Protein AF-X0X621-F1 (afdb_monomer_lite)

Foldseek 3Di:
DDQADFPVPDPPQDPVNSVVCVVVVNGTNVSVVVPDPPDDD

Secondary structure (DSSP, 8-state):
--TTSBGGGSTT--HHHHHHHHHTT--BHHHHHT---S---

Sequence (41 aa):
MNLSTPIEQIPGIGPVFQKKLKRLGIKTINDVLFHFPHRYE

Structure (mmCIF, N/CA/C/O backbone):
data_AF-X0X621-F1
#
_entry.id   AF-X0X621-F1
#
loop_
_atom_site.group_PDB
_atom_site.id
_atom_site.type_symbol
_atom_site.label_atom_id
_atom_site.label_alt_id
_atom_site.label_comp_id
_atom_site.label_asym_id
_atom_site.label_entity_id
_atom_site.label_seq_id
_atom_site.pdbx_PDB_ins_code
_atom_site.Cartn_x
_atom_site.Cartn_y
_atom_site.Cartn_z
_atom_site.occupancy
_atom_site.B_iso_or_equiv
_atom_site.auth_seq_id
_atom_site.auth_comp_id
_atom_site.auth_asym_id
_atom_site.auth_atom_id
_atom_site.pdbx_PDB_model_num
ATOM 1 N N . MET A 1 1 ? -6.672 -17.622 7.456 1.00 54.94 1 MET A N 1
ATOM 2 C CA . MET A 1 1 ? -6.481 -16.193 7.120 1.00 54.94 1 MET A CA 1
ATOM 3 C C . MET A 1 1 ? -7.737 -15.725 6.404 1.00 54.94 1 MET A C 1
ATOM 5 O O . MET A 1 1 ? -8.141 -16.397 5.467 1.00 54.94 1 MET A O 1
ATOM 9 N N . ASN A 1 2 ? -8.392 -14.663 6.880 1.00 70.50 2 ASN A N 1
ATOM 10 C CA . ASN A 1 2 ? -9.647 -14.173 6.299 1.00 70.50 2 ASN A CA 1
ATOM 11 C C . ASN A 1 2 ? -9.361 -13.153 5.190 1.00 70.50 2 ASN A C 1
ATOM 13 O O . ASN A 1 2 ? -8.526 -12.270 5.354 1.00 70.50 2 ASN A O 1
ATOM 17 N N . LEU A 1 3 ? -10.092 -13.231 4.078 1.00 69.44 3 LEU A N 1
ATOM 18 C CA . LEU A 1 3 ? -9.950 -12.312 2.935 1.00 69.44 3 LEU A CA 1
ATOM 19 C C . LEU A 1 3 ? -10.359 -10.866 3.267 1.00 69.44 3 LEU A C 1
ATOM 21 O O . LEU A 1 3 ? -9.982 -9.926 2.572 1.00 69.44 3 LEU A O 1
ATOM 25 N N . SER A 1 4 ? -11.095 -10.692 4.366 1.00 75.50 4 SER A N 1
ATOM 26 C CA . SER A 1 4 ? -11.535 -9.396 4.879 1.00 75.50 4 SER A CA 1
ATOM 27 C C . SER A 1 4 ? -10.497 -8.705 5.770 1.00 75.50 4 SER A C 1
ATOM 29 O O . SER A 1 4 ? -10.774 -7.628 6.298 1.00 75.50 4 SER A O 1
ATOM 31 N N . THR A 1 5 ? -9.322 -9.310 5.988 1.00 82.19 5 THR A N 1
ATOM 32 C CA . THR A 1 5 ? -8.272 -8.687 6.797 1.00 82.19 5 THR A CA 1
ATOM 33 C C . THR A 1 5 ? -7.734 -7.439 6.080 1.00 82.19 5 THR A C 1
ATOM 35 O O . THR A 1 5 ? -7.443 -7.498 4.878 1.00 82.19 5 THR A O 1
ATOM 38 N N . PRO A 1 6 ? -7.609 -6.302 6.788 1.00 83.69 6 PRO A N 1
ATOM 39 C CA . PRO A 1 6 ? -7.059 -5.089 6.209 1.00 83.69 6 PRO A CA 1
ATOM 40 C C . PRO A 1 6 ? -5.581 -5.273 5.865 1.00 83.69 6 PRO A C 1
ATOM 42 O O . PRO A 1 6 ? -4.811 -5.854 6.633 1.00 83.69 6 PRO A O 1
ATOM 45 N N . ILE A 1 7 ? -5.174 -4.716 4.725 1.00 82.44 7 ILE A N 1
ATOM 46 C CA . ILE A 1 7 ? -3.779 -4.725 4.248 1.00 82.44 7 ILE A CA 1
ATOM 47 C C . ILE A 1 7 ? -2.791 -4.093 5.241 1.00 82.44 7 ILE A C 1
ATOM 49 O O . ILE A 1 7 ? -1.603 -4.398 5.215 1.00 82.44 7 ILE A O 1
ATOM 53 N N . GLU A 1 8 ? -3.284 -3.232 6.134 1.00 80.25 8 GLU A N 1
ATOM 54 C CA . GLU A 1 8 ? -2.495 -2.571 7.176 1.00 80.25 8 GLU A CA 1
ATOM 55 C C . GLU A 1 8 ? -1.991 -3.557 8.245 1.00 80.25 8 GLU A C 1
ATOM 57 O O . GLU A 1 8 ? -0.971 -3.310 8.885 1.00 80.25 8 GLU A O 1
ATOM 62 N N . GLN A 1 9 ? -2.673 -4.695 8.407 1.00 81.44 9 GLN A N 1
ATOM 63 C CA . GLN A 1 9 ? -2.363 -5.714 9.410 1.00 81.44 9 GLN A CA 1
ATOM 64 C C . GLN A 1 9 ? -1.496 -6.856 8.850 1.00 81.44 9 GLN A C 1
ATOM 66 O O . GLN A 1 9 ? -1.210 -7.821 9.560 1.00 81.44 9 GLN A O 1
ATOM 71 N N . ILE A 1 10 ? -1.099 -6.778 7.574 1.00 81.44 10 ILE A N 1
ATOM 72 C CA . ILE A 1 10 ? -0.323 -7.828 6.915 1.00 81.44 10 ILE A CA 1
ATOM 73 C C . ILE A 1 10 ? 1.164 -7.639 7.232 1.00 81.44 10 ILE A C 1
ATOM 75 O O . ILE A 1 10 ? 1.754 -6.628 6.829 1.00 81.44 10 ILE A O 1
ATOM 79 N N . PRO A 1 11 ? 1.801 -8.613 7.907 1.00 78.19 11 PRO A N 1
ATOM 80 C CA . PRO A 1 11 ? 3.237 -8.574 8.128 1.00 78.19 11 PRO A CA 1
ATOM 81 C C . PRO A 1 11 ? 3.958 -8.648 6.775 1.00 78.19 11 PRO A C 1
ATOM 83 O O . PRO A 1 11 ? 3.743 -9.575 5.998 1.00 78.19 11 PRO A O 1
ATOM 86 N N . GLY A 1 12 ? 4.782 -7.639 6.479 1.00 80.62 12 GLY A N 1
ATOM 87 C CA . GLY A 1 12 ? 5.502 -7.500 5.205 1.00 80.62 12 GLY A CA 1
ATOM 88 C C . GLY A 1 12 ? 5.039 -6.331 4.329 1.00 80.62 12 GLY A C 1
ATOM 89 O O . GLY A 1 12 ? 5.792 -5.899 3.456 1.00 80.62 12 GLY A O 1
ATOM 90 N N . ILE A 1 13 ? 3.863 -5.743 4.587 1.00 82.19 13 ILE A N 1
ATOM 91 C CA . ILE A 1 13 ? 3.426 -4.520 3.896 1.00 82.19 13 ILE A CA 1
ATOM 92 C C . ILE A 1 13 ? 3.841 -3.300 4.718 1.00 82.19 13 ILE A C 1
ATOM 94 O O . ILE A 1 13 ? 3.194 -2.931 5.697 1.00 82.19 13 ILE A O 1
ATOM 98 N N . GLY A 1 14 ? 4.926 -2.650 4.296 1.00 85.62 14 GLY A N 1
ATOM 99 C CA . GLY A 1 14 ? 5.408 -1.424 4.930 1.00 85.62 14 GLY A CA 1
ATOM 100 C C . GLY A 1 14 ? 4.439 -0.235 4.785 1.00 85.62 14 GLY A C 1
ATOM 101 O O . GLY A 1 14 ? 3.616 -0.201 3.864 1.00 85.62 14 GLY A O 1
ATOM 102 N N . PRO A 1 15 ? 4.578 0.807 5.625 1.00 85.25 15 PRO A N 1
ATOM 103 C CA . PRO A 1 15 ? 3.659 1.954 5.673 1.00 85.25 15 PRO A CA 1
ATOM 104 C C . PRO A 1 15 ? 3.561 2.726 4.345 1.00 85.25 15 PRO A C 1
ATOM 106 O O . PRO A 1 15 ? 2.526 3.311 4.019 1.00 85.25 15 PRO A O 1
ATOM 109 N N . VAL A 1 16 ? 4.623 2.700 3.535 1.00 87.56 16 VAL A N 1
ATOM 110 C CA . VAL A 1 16 ? 4.639 3.302 2.192 1.00 87.56 16 VAL A CA 1
ATOM 111 C C . VAL A 1 16 ? 3.704 2.555 1.237 1.00 87.56 16 VAL A C 1
ATOM 113 O O . VAL A 1 16 ? 2.929 3.185 0.512 1.00 87.56 16 VAL A O 1
ATOM 116 N N . PHE A 1 17 ? 3.739 1.220 1.256 1.00 85.12 17 PHE A N 1
ATOM 117 C CA . PHE A 1 17 ? 2.843 0.392 0.452 1.00 85.12 17 PHE A CA 1
ATOM 118 C C . PHE A 1 17 ? 1.399 0.509 0.934 1.00 85.12 17 PHE A C 1
ATOM 120 O O . PHE A 1 17 ? 0.509 0.650 0.101 1.00 85.12 17 PHE A O 1
ATOM 127 N N . GLN A 1 18 ? 1.167 0.567 2.250 1.00 84.75 18 GLN A N 1
ATOM 128 C CA . GLN A 1 18 ? -0.170 0.801 2.808 1.00 84.75 18 GLN A CA 1
ATOM 129 C C . GLN A 1 18 ? -0.768 2.118 2.295 1.00 84.75 18 GLN A C 1
ATOM 131 O O . GLN A 1 18 ? -1.891 2.129 1.798 1.00 84.75 18 GLN A O 1
ATOM 136 N N . LYS A 1 19 ? -0.001 3.220 2.306 1.00 87.19 19 LYS A N 1
ATOM 137 C CA . LYS A 1 19 ? -0.446 4.499 1.721 1.00 87.19 19 LYS A CA 1
ATOM 138 C C . LYS A 1 19 ? -0.754 4.392 0.226 1.00 87.19 19 LYS A C 1
ATOM 140 O O . LYS A 1 19 ? -1.761 4.944 -0.213 1.00 87.19 19 LYS A O 1
ATOM 145 N N . LYS A 1 20 ? 0.090 3.715 -0.562 1.00 87.31 20 LYS A N 1
ATOM 146 C CA . LYS A 1 20 ? -0.151 3.518 -2.004 1.00 87.31 20 LYS A CA 1
ATOM 147 C 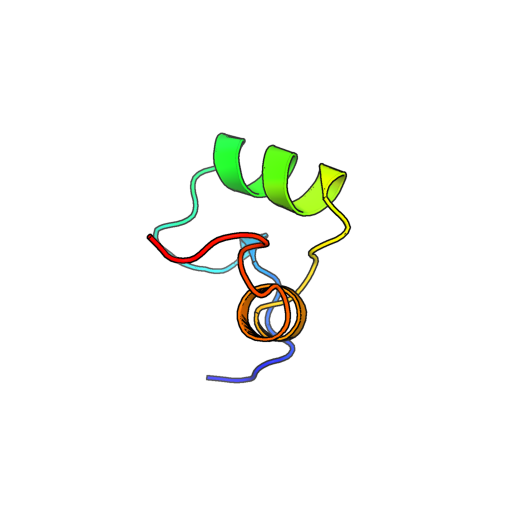C . LYS A 1 20 ? -1.421 2.707 -2.261 1.00 87.31 20 LYS A C 1
ATOM 149 O O . LYS A 1 20 ? -2.267 3.165 -3.020 1.00 87.31 20 LYS A O 1
ATOM 154 N N . LEU A 1 21 ? -1.578 1.563 -1.599 1.00 85.75 21 LEU A N 1
ATOM 155 C CA . LEU A 1 21 ? -2.745 0.690 -1.741 1.00 85.75 21 LEU A CA 1
ATOM 156 C C . LEU A 1 21 ? -4.037 1.410 -1.322 1.00 85.75 21 LEU A C 1
ATO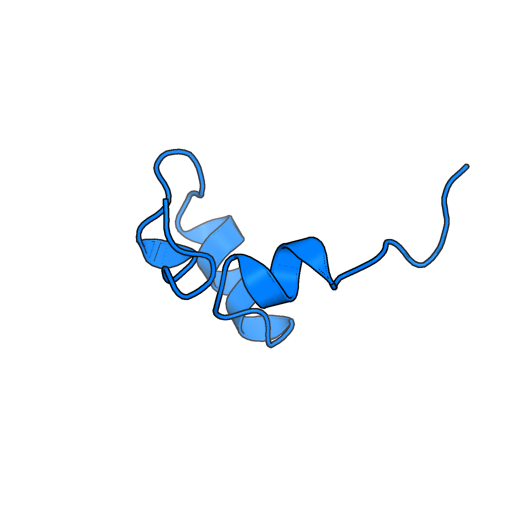M 158 O O . LEU A 1 21 ? -5.026 1.374 -2.048 1.00 85.75 21 LEU A O 1
ATOM 162 N N . LYS A 1 22 ? -3.990 2.189 -0.234 1.00 84.75 22 LYS A N 1
ATOM 163 C CA . LYS A 1 22 ? -5.114 3.020 0.228 1.00 84.75 22 LYS A CA 1
ATOM 164 C C . LYS A 1 22 ? -5.502 4.100 -0.788 1.00 84.75 22 LYS A C 1
ATOM 166 O O . LYS A 1 22 ? -6.687 4.358 -0.972 1.00 84.75 22 LYS A O 1
ATOM 171 N N . ARG A 1 23 ? -4.525 4.699 -1.487 1.00 87.06 23 ARG A N 1
ATOM 172 C CA . ARG A 1 23 ? -4.773 5.634 -2.607 1.00 87.06 23 ARG A CA 1
ATOM 173 C C . ARG A 1 23 ? -5.332 4.942 -3.852 1.00 87.06 23 ARG A C 1
ATOM 175 O O . ARG A 1 23 ? -6.088 5.570 -4.579 1.00 87.06 23 ARG A O 1
ATOM 182 N N . LEU A 1 24 ? -4.976 3.678 -4.077 1.00 83.38 24 LEU A N 1
ATOM 183 C CA . LEU A 1 24 ? -5.534 2.818 -5.128 1.00 83.38 24 LEU A CA 1
ATOM 184 C C . LEU A 1 24 ? -6.953 2.313 -4.807 1.00 83.38 24 LEU A C 1
ATOM 186 O O . LEU A 1 24 ? -7.565 1.672 -5.651 1.00 83.38 24 LEU A O 1
ATOM 190 N N . GLY A 1 25 ? -7.486 2.598 -3.612 1.00 84.69 25 GLY A N 1
ATOM 191 C CA . GLY A 1 25 ? -8.800 2.121 -3.169 1.00 84.69 25 GLY A CA 1
ATOM 192 C C . GLY A 1 25 ? -8.793 0.699 -2.603 1.00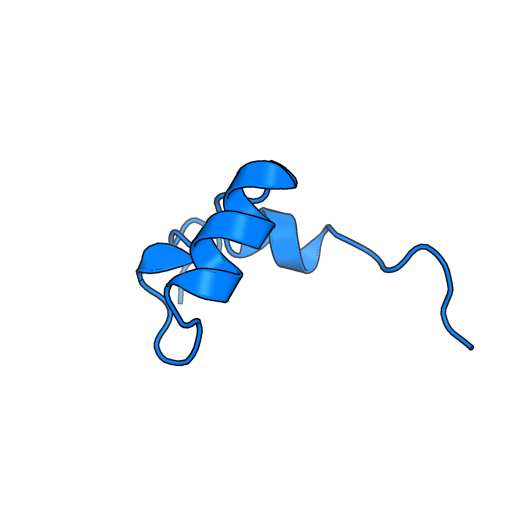 84.69 25 GLY A C 1
ATOM 193 O O . GLY A 1 25 ? -9.829 0.227 -2.145 1.00 84.69 25 GLY A O 1
ATOM 194 N N . ILE A 1 26 ? -7.630 0.050 -2.553 1.00 84.62 26 ILE A N 1
ATOM 195 C CA . ILE A 1 26 ? -7.457 -1.305 -2.038 1.00 84.62 26 ILE A CA 1
ATOM 196 C C . ILE A 1 26 ? -7.391 -1.235 -0.509 1.00 84.62 26 ILE A C 1
ATOM 198 O O . ILE A 1 26 ? -6.456 -0.661 0.058 1.00 84.62 26 ILE A O 1
ATOM 202 N N . LYS A 1 27 ? -8.387 -1.814 0.170 1.00 82.88 27 LYS A N 1
ATOM 203 C CA . LYS A 1 27 ? -8.478 -1.816 1.645 1.00 82.88 27 LYS A CA 1
ATOM 204 C C . LYS A 1 27 ? -8.247 -3.191 2.254 1.00 82.88 27 LYS A C 1
ATOM 206 O O . LYS A 1 27 ? -7.828 -3.293 3.407 1.00 82.88 27 LYS A O 1
ATOM 211 N N . THR A 1 28 ? -8.521 -4.243 1.494 1.00 87.56 28 THR A N 1
ATOM 212 C CA . THR A 1 28 ? -8.516 -5.622 1.983 1.00 87.56 28 THR A CA 1
ATOM 213 C C . THR A 1 28 ? -7.660 -6.522 1.108 1.00 87.56 28 THR A C 1
ATOM 215 O O . THR A 1 28 ? -7.328 -6.181 -0.026 1.00 87.56 28 THR A O 1
ATOM 218 N N . ILE A 1 29 ? -7.312 -7.694 1.639 1.00 84.00 29 ILE A N 1
ATOM 219 C CA . ILE A 1 29 ? -6.666 -8.768 0.868 1.00 84.00 29 ILE A CA 1
ATOM 220 C C . ILE A 1 29 ? -7.507 -9.138 -0.354 1.00 84.00 29 ILE A C 1
ATOM 222 O O . ILE A 1 29 ? -6.957 -9.391 -1.422 1.00 84.00 29 ILE A O 1
ATOM 226 N N . ASN A 1 30 ? -8.833 -9.124 -0.203 1.00 83.62 30 ASN A N 1
ATOM 227 C CA . ASN A 1 30 ? -9.763 -9.361 -1.294 1.00 83.62 30 ASN A CA 1
ATOM 228 C C . ASN A 1 30 ? -9.520 -8.390 -2.460 1.00 83.62 30 ASN A C 1
ATOM 230 O O . ASN A 1 30 ? -9.296 -8.833 -3.578 1.00 83.62 30 ASN A O 1
ATOM 234 N N . ASP A 1 31 ? -9.468 -7.081 -2.198 1.00 84.25 31 ASP A N 1
ATOM 235 C CA . ASP A 1 31 ? -9.183 -6.084 -3.240 1.00 84.25 31 ASP A CA 1
ATOM 236 C C . ASP A 1 31 ? -7.860 -6.346 -3.962 1.00 84.25 31 ASP A C 1
ATOM 238 O O . ASP A 1 31 ? -7.800 -6.194 -5.173 1.00 84.25 31 ASP A O 1
ATOM 242 N N . VAL A 1 32 ? -6.806 -6.757 -3.246 1.00 83.06 32 VAL A N 1
ATOM 243 C CA . VAL A 1 32 ? -5.504 -7.062 -3.869 1.00 83.06 32 VAL A CA 1
ATOM 244 C C . VAL A 1 32 ? -5.607 -8.286 -4.775 1.00 83.06 32 VAL A C 1
ATOM 246 O O . VAL A 1 32 ? -5.083 -8.267 -5.882 1.00 83.06 32 VAL A O 1
ATOM 249 N N . LEU A 1 33 ? -6.292 -9.339 -4.323 1.00 83.25 33 LEU A N 1
ATOM 250 C CA . LEU A 1 33 ? -6.482 -10.567 -5.101 1.00 83.25 33 LEU A CA 1
ATOM 251 C C . LEU A 1 33 ? -7.318 -10.338 -6.364 1.00 83.25 33 LEU A C 1
ATOM 253 O O . LEU A 1 33 ? -7.063 -10.975 -7.381 1.00 83.25 33 LEU A O 1
ATOM 257 N N . PHE A 1 34 ? -8.291 -9.429 -6.304 1.00 82.94 34 PHE A N 1
ATOM 258 C CA . PHE A 1 34 ? -9.112 -9.043 -7.453 1.00 82.94 34 PHE A CA 1
ATOM 259 C C . PHE A 1 34 ? -8.5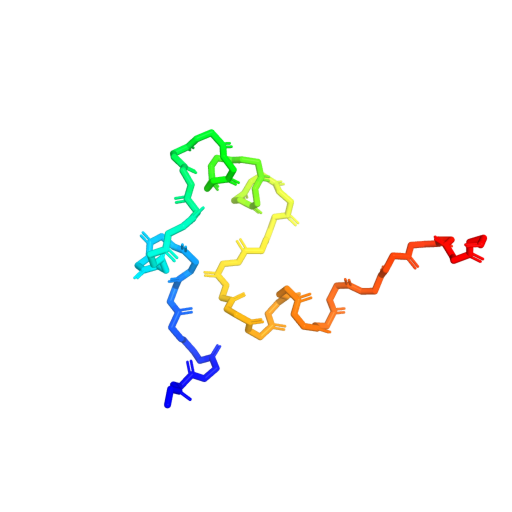31 -7.855 -8.241 1.00 82.94 34 PHE A C 1
ATOM 261 O O . PHE A 1 34 ? -9.107 -7.448 -9.252 1.00 82.94 34 PHE A O 1
ATOM 268 N N . HIS A 1 35 ? -7.382 -7.312 -7.827 1.00 81.62 35 HIS A N 1
ATOM 269 C CA . HIS A 1 35 ? -6.651 -6.290 -8.567 1.00 81.62 35 HIS A CA 1
ATOM 270 C C . HIS A 1 35 ? -5.696 -6.956 -9.558 1.00 81.62 35 HIS A C 1
ATOM 272 O O . HIS A 1 35 ? -4.505 -7.139 -9.301 1.00 81.62 35 HIS A O 1
ATOM 278 N N . PHE A 1 36 ? -6.242 -7.337 -10.708 1.00 79.50 36 PHE A N 1
ATOM 279 C CA . PHE A 1 36 ? -5.452 -7.925 -11.779 1.00 79.50 36 PHE A CA 1
ATOM 280 C C . PHE A 1 36 ? -4.556 -6.863 -12.428 1.00 79.50 36 PHE A C 1
ATOM 282 O O . PHE A 1 36 ? -5.023 -5.756 -12.720 1.00 79.50 36 PHE A O 1
ATOM 289 N N . PRO A 1 37 ? -3.274 -7.170 -12.682 1.00 81.44 37 PRO A N 1
ATOM 290 C CA . PRO A 1 37 ? -2.413 -6.259 -13.412 1.00 81.44 37 PRO A CA 1
ATOM 291 C C . PRO A 1 37 ? -2.942 -6.084 -14.838 1.00 81.44 37 PRO A C 1
ATOM 293 O O . PRO A 1 37 ? -3.322 -7.037 -15.515 1.00 81.44 37 PRO A O 1
ATOM 296 N N . HIS A 1 38 ? -2.954 -4.832 -15.292 1.00 74.62 38 HIS A N 1
ATOM 297 C CA . HIS A 1 38 ? -3.475 -4.440 -16.604 1.00 74.62 38 HIS A CA 1
ATOM 298 C C . HIS A 1 38 ? -2.674 -5.029 -17.779 1.00 74.62 38 HIS A C 1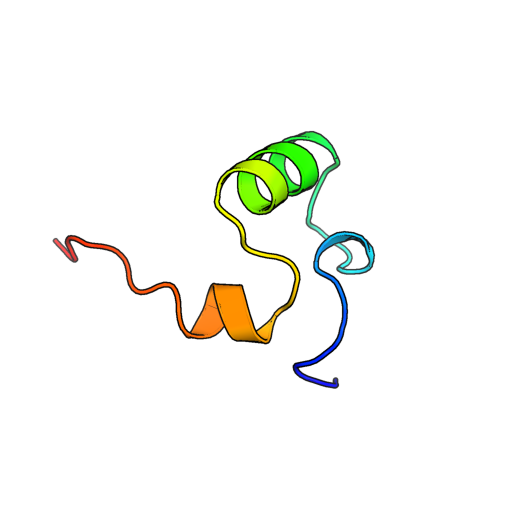
ATOM 300 O O . HIS A 1 38 ? -3.158 -5.083 -18.906 1.00 74.62 38 HIS A O 1
ATOM 306 N N . ARG A 1 39 ? -1.445 -5.478 -17.522 1.00 77.88 39 ARG A N 1
ATOM 307 C CA . ARG A 1 39 ? -0.595 -6.177 -18.479 1.00 77.88 39 ARG A CA 1
ATOM 308 C C . ARG A 1 39 ? 0.191 -7.248 -17.737 1.00 77.88 39 ARG A C 1
ATOM 310 O O . ARG A 1 39 ? 0.881 -6.933 -16.771 1.00 77.88 39 ARG A O 1
ATOM 317 N N . TYR A 1 40 ? 0.069 -8.484 -18.201 1.00 64.69 40 TYR A N 1
ATOM 318 C CA . TYR A 1 40 ? 1.058 -9.530 -17.981 1.00 64.69 40 TYR A CA 1
ATOM 319 C C . TYR A 1 40 ? 1.897 -9.581 -19.260 1.00 64.69 40 TYR A C 1
ATOM 321 O O . TYR A 1 40 ? 1.350 -9.889 -20.318 1.00 64.69 40 TYR A O 1
ATOM 329 N N . GLU A 1 41 ? 3.170 -9.200 -19.168 1.00 68.62 41 GLU A N 1
ATOM 330 C CA . GLU A 1 41 ? 4.197 -9.586 -20.147 1.00 68.62 41 GLU A CA 1
ATOM 331 C C . GLU A 1 41 ? 4.975 -10.784 -19.599 1.00 68.62 41 GLU A C 1
ATOM 333 O O . GLU A 1 41 ? 5.096 -10.871 -18.351 1.00 68.62 41 GLU A O 1
#

Radius of gyration: 10.59 Å; chains: 1; bounding box: 17×22×30 Å

pLDDT: mean 80.87, std 6.68, range [54.94, 87.56]

Organism: NCBI:txid412755

InterPro domains:
  IPR012340 Nucleic acid-binding, OB-fold [SSF50249] (1-41)
  IPR033454 RecG, wedge domain [PF17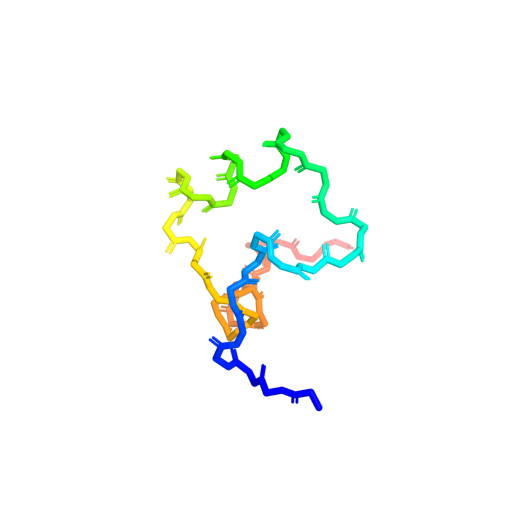191] (7-41)